Protein AF-A0A960W1Y3-F1 (afdb_monomer_lite)

Secondary structure (DSSP, 8-state):
-HHHHHHHHHHHHHHHGGGGSPPPSGGGTT--TT-EE--STT-SS-EEEEE-TT----TTSSS-TTEEEEE-

Radius of gyration: 16.68 Å; chains: 1; bounding box: 23×29×53 Å

Foldseek 3Di:
DVVVVVVVVVVVVVVVVVPPDWAWQVQQFVHDFQDFGADDPPRDSQWTWHFDPPDDADPVDPTRRRTTTDGD

pLDDT: mean 80.69, std 10.33, range [57.12, 92.12]

Sequence (72 aa):
MRKFFLYIMMLFITMFFMNNLPAPWWPCFQKQDGDKCNYGYNCQNNGSCVIMVECVDNPDTEVNECLVCKTK

Structure (mmCIF, N/CA/C/O backbone):
data_AF-A0A960W1Y3-F1
#
_entry.id   AF-A0A960W1Y3-F1
#
loop_
_atom_site.group_PDB
_atom_site.id
_atom_site.type_symbol
_atom_site.label_atom_id
_atom_site.label_alt_id
_atom_site.label_comp_id
_atom_site.label_asym_id
_atom_site.label_entity_id
_atom_site.label_seq_id
_atom_site.pdbx_PDB_ins_code
_atom_site.Cartn_x
_atom_site.Cartn_y
_atom_site.Cartn_z
_atom_site.occupancy
_atom_site.B_iso_or_equiv
_atom_site.auth_seq_id
_atom_site.auth_comp_id
_atom_site.auth_asym_id
_atom_site.auth_atom_id
_atom_site.pdbx_PDB_model_num
ATOM 1 N N . MET A 1 1 ? -13.262 -18.231 35.622 1.00 61.94 1 MET A N 1
ATOM 2 C CA . MET A 1 1 ? -13.205 -16.793 35.260 1.00 61.94 1 MET A CA 1
ATOM 3 C C . MET A 1 1 ? -11.834 -16.332 34.746 1.00 61.94 1 MET A C 1
ATOM 5 O O . MET A 1 1 ? -11.802 -15.702 33.702 1.00 61.94 1 MET A O 1
ATOM 9 N N . ARG A 1 2 ? -10.695 -16.707 35.362 1.00 72.12 2 ARG A N 1
ATOM 10 C CA . ARG A 1 2 ? -9.341 -16.270 34.929 1.00 72.12 2 ARG A CA 1
ATOM 11 C C . ARG A 1 2 ? -8.986 -16.544 33.455 1.00 72.12 2 ARG A C 1
ATOM 13 O O . ARG A 1 2 ? -8.372 -15.707 32.811 1.00 72.12 2 ARG A O 1
ATOM 20 N N . LYS A 1 3 ? -9.387 -17.700 32.912 1.00 73.56 3 LYS A N 1
ATOM 21 C CA . LYS A 1 3 ? -9.114 -18.070 31.509 1.00 73.56 3 LYS A CA 1
ATOM 22 C C . LYS A 1 3 ? -9.920 -17.234 30.507 1.00 73.56 3 LYS A C 1
ATOM 24 O O . LYS A 1 3 ? -9.398 -16.876 29.467 1.00 73.56 3 LYS A O 1
ATOM 29 N N . PHE A 1 4 ? -11.157 -16.871 30.852 1.00 81.94 4 PHE A N 1
ATOM 30 C CA . PHE A 1 4 ? -12.040 -16.069 29.998 1.00 81.94 4 PHE A CA 1
ATOM 31 C C . PHE A 1 4 ? -11.491 -14.653 29.770 1.00 81.94 4 PHE A C 1
ATOM 33 O O . PHE A 1 4 ? -11.486 -14.161 28.647 1.00 81.94 4 PHE A O 1
ATOM 40 N N . PHE A 1 5 ? -10.926 -14.048 30.817 1.00 85.06 5 PHE A N 1
ATOM 41 C CA . PHE A 1 5 ? -10.257 -12.750 30.723 1.00 85.06 5 PHE A CA 1
ATOM 42 C C . PHE A 1 5 ? -9.050 -12.772 29.771 1.00 85.06 5 PHE A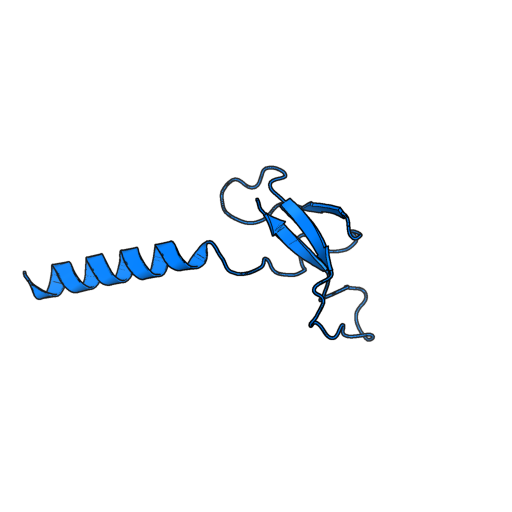 C 1
ATOM 44 O O . PHE A 1 5 ? -8.868 -11.842 28.992 1.00 85.06 5 PHE A O 1
ATOM 51 N N . LEU A 1 6 ? -8.267 -13.860 29.773 1.00 84.44 6 LEU A N 1
ATOM 52 C CA . LEU A 1 6 ? -7.130 -14.016 28.859 1.00 84.44 6 LEU A CA 1
ATOM 53 C C . LEU A 1 6 ? -7.571 -14.078 27.391 1.00 84.44 6 LEU A C 1
ATOM 55 O O . LEU A 1 6 ? -6.924 -13.464 26.551 1.00 84.44 6 LEU A O 1
ATOM 59 N N . TYR A 1 7 ? -8.687 -14.748 27.085 1.00 85.25 7 TYR A N 1
ATOM 60 C CA . TYR A 1 7 ? -9.223 -14.793 25.718 1.00 85.25 7 TYR A CA 1
ATOM 61 C C . TYR A 1 7 ? -9.713 -13.424 25.236 1.00 85.25 7 TYR A C 1
ATOM 63 O O . TYR A 1 7 ? -9.431 -13.043 24.104 1.00 85.25 7 TYR A O 1
ATOM 71 N N . ILE A 1 8 ? -10.386 -12.657 26.100 1.00 85.62 8 ILE A N 1
ATOM 72 C CA . ILE A 1 8 ? -10.826 -11.290 25.777 1.00 85.62 8 ILE A CA 1
ATOM 73 C C . ILE A 1 8 ? -9.618 -10.383 25.529 1.00 85.62 8 ILE A C 1
ATOM 75 O O . ILE A 1 8 ? -9.578 -9.661 24.537 1.00 85.62 8 ILE A O 1
ATOM 79 N N . MET A 1 9 ? -8.607 -10.454 26.395 1.00 84.81 9 MET A N 1
ATOM 80 C CA . MET A 1 9 ? -7.384 -9.667 26.244 1.00 84.81 9 MET A CA 1
ATOM 81 C C . MET A 1 9 ? -6.657 -10.007 24.935 1.00 84.81 9 MET A C 1
ATOM 83 O O . MET A 1 9 ? -6.215 -9.108 24.226 1.00 84.81 9 MET A O 1
ATOM 87 N N . MET A 1 10 ? -6.593 -11.291 24.575 1.00 83.12 10 MET A N 1
ATOM 88 C CA . MET A 1 10 ? -5.977 -11.749 23.328 1.00 83.12 10 MET A CA 1
ATOM 89 C C . MET A 1 10 ? -6.737 -11.250 22.088 1.00 83.12 10 MET A C 1
ATOM 91 O O . MET A 1 10 ? -6.104 -10.818 21.127 1.00 83.12 10 MET A O 1
ATOM 95 N N . LEU A 1 11 ? -8.075 -11.218 22.136 1.00 83.88 11 LEU A N 1
ATOM 96 C CA . LEU A 1 11 ? -8.916 -10.666 21.068 1.00 83.88 11 LEU A CA 1
ATOM 97 C C . LEU A 1 11 ? -8.622 -9.174 20.831 1.00 83.88 11 LEU 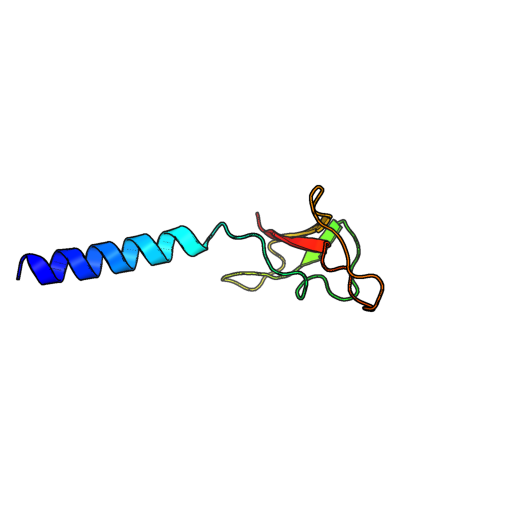A C 1
ATOM 99 O O . LEU A 1 11 ? -8.388 -8.758 19.696 1.00 83.88 11 LEU A O 1
ATOM 103 N N . PHE A 1 12 ? -8.563 -8.377 21.902 1.00 80.12 12 PHE A N 1
ATOM 104 C CA . PHE A 1 12 ? -8.257 -6.948 21.791 1.00 80.12 12 PHE A CA 1
ATOM 105 C C . PHE A 1 12 ? -6.869 -6.703 21.203 1.00 80.12 12 PHE A C 1
ATOM 107 O O . PHE A 1 12 ? -6.724 -5.874 20.308 1.00 80.12 12 PHE A O 1
ATOM 114 N N . ILE A 1 13 ? -5.866 -7.466 21.640 1.00 77.38 13 ILE A N 1
ATOM 115 C CA . ILE A 1 13 ? -4.499 -7.367 21.118 1.00 77.38 13 ILE A CA 1
ATOM 116 C C . ILE A 1 13 ? -4.483 -7.610 19.602 1.00 77.38 13 ILE A C 1
ATOM 118 O O . ILE A 1 13 ? -3.902 -6.813 18.870 1.00 77.38 13 ILE A O 1
ATOM 122 N N . THR A 1 14 ? -5.171 -8.645 19.106 1.00 72.31 14 THR A N 1
ATOM 123 C CA . THR A 1 14 ? -5.222 -8.919 17.658 1.00 72.31 14 THR A CA 1
ATOM 124 C C . THR A 1 14 ? -5.899 -7.811 16.848 1.00 72.31 14 THR A C 1
ATOM 126 O O . THR A 1 14 ? -5.446 -7.510 15.747 1.00 72.31 14 THR A O 1
ATOM 129 N N . MET A 1 15 ? -6.920 -7.147 17.400 1.00 69.56 15 MET A N 1
ATOM 130 C CA . MET A 1 15 ? -7.591 -6.026 16.731 1.00 69.56 15 MET A CA 1
ATOM 131 C C . MET A 1 15 ? -6.692 -4.788 16.607 1.00 69.56 15 MET A C 1
ATOM 133 O O . MET A 1 15 ? -6.748 -4.098 15.591 1.00 69.56 15 MET A O 1
ATOM 137 N N . PHE A 1 16 ? -5.824 -4.521 17.589 1.00 66.25 16 PHE A N 1
ATOM 138 C CA . PHE A 1 16 ? -4.899 -3.382 17.526 1.00 66.25 16 PHE A CA 1
ATOM 139 C C . PHE A 1 16 ? -3.823 -3.530 16.438 1.00 66.25 16 PHE A C 1
ATOM 141 O O . PHE A 1 16 ? -3.387 -2.524 15.878 1.00 66.25 16 PHE A O 1
ATOM 148 N N . PHE A 1 17 ? -3.423 -4.758 16.089 1.00 62.97 17 PHE A N 1
ATOM 149 C CA . PHE A 1 17 ? -2.376 -5.001 15.089 1.00 62.97 17 PHE A CA 1
ATOM 150 C C . PHE A 1 17 ? -2.842 -4.902 13.627 1.00 62.97 17 PHE A C 1
ATOM 152 O O . PHE A 1 17 ? -2.002 -4.868 12.732 1.00 62.97 17 PHE A O 1
ATOM 159 N N . MET A 1 18 ? -4.147 -4.798 13.351 1.00 60.94 18 MET A N 1
ATOM 160 C CA . MET A 1 18 ? -4.645 -4.677 11.969 1.00 60.94 18 MET A CA 1
ATOM 161 C C . MET A 1 18 ? -4.482 -3.268 11.369 1.00 60.94 18 MET A C 1
ATOM 163 O O . MET A 1 18 ? -4.682 -3.093 10.171 1.00 60.94 18 MET A O 1
ATOM 167 N N . ASN A 1 19 ? -4.086 -2.268 12.165 1.00 57.12 19 ASN A N 1
ATOM 168 C CA . ASN A 1 19 ? -3.985 -0.867 11.730 1.00 57.12 19 ASN A CA 1
ATOM 169 C C . ASN A 1 19 ? -2.709 -0.517 10.940 1.00 57.12 19 ASN A C 1
ATOM 171 O O . ASN A 1 19 ? -2.549 0.639 10.563 1.00 57.12 19 ASN A O 1
ATOM 175 N N . ASN A 1 20 ? -1.795 -1.465 10.704 1.00 58.50 20 ASN A N 1
ATOM 176 C CA . ASN A 1 20 ? -0.503 -1.177 10.061 1.00 58.50 20 ASN A CA 1
ATOM 177 C C . ASN A 1 20 ? -0.176 -2.084 8.863 1.00 58.50 20 ASN A C 1
ATOM 179 O O . ASN A 1 20 ? 0.980 -2.182 8.456 1.00 58.50 20 ASN A O 1
ATOM 183 N N . LEU A 1 21 ? -1.168 -2.784 8.306 1.00 62.66 21 LEU A N 1
ATOM 184 C CA . LEU A 1 21 ? -0.961 -3.465 7.031 1.00 62.66 21 LEU A CA 1
ATOM 185 C C . LEU A 1 21 ? -1.069 -2.436 5.900 1.00 62.66 21 LEU A C 1
ATOM 187 O O . LEU A 1 21 ? -2.006 -1.632 5.915 1.00 62.66 21 LEU A O 1
ATOM 191 N N . PRO A 1 22 ? -0.139 -2.445 4.927 1.00 62.72 22 PRO A N 1
ATOM 192 C CA . PRO A 1 22 ? -0.273 -1.606 3.750 1.00 62.72 22 PRO A CA 1
ATOM 193 C C . PRO A 1 22 ? -1.615 -1.895 3.081 1.00 62.72 22 PRO A C 1
ATOM 195 O O . PRO A 1 22 ? -2.026 -3.054 2.967 1.00 62.72 22 PRO A O 1
ATOM 198 N N . ALA A 1 23 ? -2.318 -0.836 2.684 1.00 71.75 23 ALA A N 1
ATOM 199 C CA . ALA A 1 23 ? -3.580 -1.004 1.994 1.00 71.75 23 ALA A CA 1
ATOM 200 C C . ALA A 1 23 ? -3.371 -1.800 0.697 1.00 71.75 23 ALA A C 1
ATOM 202 O O . ALA A 1 23 ? -2.321 -1.674 0.069 1.00 71.75 23 ALA A O 1
ATOM 203 N N . PRO A 1 24 ? -4.368 -2.569 0.248 1.00 80.19 24 PRO A N 1
ATOM 204 C CA . PRO A 1 24 ? -4.338 -3.201 -1.059 1.00 80.19 24 PRO A CA 1
ATOM 205 C C . PRO A 1 24 ? -4.258 -2.158 -2.181 1.00 80.19 24 PRO A C 1
ATOM 207 O O . PRO A 1 24 ? -4.453 -0.964 -1.948 1.00 80.19 24 PRO A O 1
ATOM 210 N N . TRP A 1 25 ? -4.050 -2.620 -3.412 1.00 85.38 25 TRP A N 1
ATOM 211 C CA . TRP A 1 25 ? -3.984 -1.772 -4.605 1.00 85.38 25 TRP A CA 1
ATOM 212 C C . TRP A 1 25 ? -5.338 -1.192 -5.040 1.00 85.38 25 TRP A C 1
ATOM 214 O O . TRP A 1 25 ? -5.396 -0.131 -5.656 1.00 85.38 25 TRP A O 1
ATOM 224 N N . TRP A 1 26 ? -6.459 -1.843 -4.703 1.00 86.69 26 TRP A N 1
ATOM 225 C CA . TRP A 1 26 ? -7.794 -1.454 -5.190 1.00 86.69 26 TRP A CA 1
ATOM 226 C C . TRP A 1 26 ? -8.249 -0.016 -4.870 1.00 86.69 26 TRP A C 1
ATOM 228 O O . TRP A 1 26 ? -8.953 0.555 -5.704 1.00 86.69 26 TRP A O 1
ATOM 238 N N . PRO A 1 27 ? -7.856 0.645 -3.758 1.00 88.00 27 PRO A N 1
ATOM 239 C CA . PRO A 1 27 ? -8.165 2.059 -3.534 1.00 88.00 27 PRO A CA 1
ATOM 240 C C . PRO A 1 27 ? -7.415 2.995 -4.499 1.00 88.00 27 PRO A C 1
ATOM 242 O O . PRO A 1 27 ? -7.743 4.182 -4.581 1.00 88.00 27 PRO A O 1
ATOM 245 N N . CYS A 1 28 ? -6.408 2.464 -5.195 1.00 90.19 28 CYS A N 1
A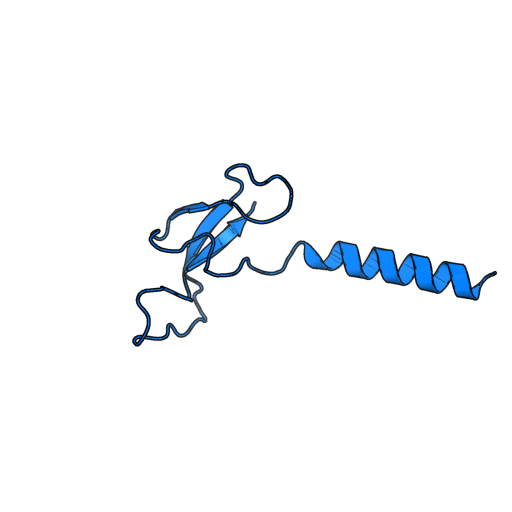TOM 246 C CA . CYS A 1 28 ? -5.560 3.129 -6.175 1.00 90.19 28 CYS A CA 1
ATOM 247 C C . CYS A 1 28 ? -5.800 2.653 -7.616 1.00 90.19 28 CYS A C 1
ATOM 249 O O . CYS A 1 28 ? -5.066 3.044 -8.520 1.00 90.19 28 CYS A O 1
ATOM 251 N N . PHE A 1 29 ? -6.852 1.864 -7.865 1.00 90.25 29 PHE A N 1
ATOM 252 C CA . PHE A 1 29 ? -7.221 1.469 -9.222 1.00 90.25 29 PHE A CA 1
ATOM 253 C C . PHE A 1 29 ? -7.499 2.701 -10.101 1.00 90.25 29 PHE A C 1
ATOM 255 O O . PHE A 1 29 ? -8.237 3.600 -9.694 1.00 90.25 29 PHE A O 1
ATOM 262 N N . GLN A 1 30 ? -6.892 2.738 -11.295 1.00 89.25 30 GLN A N 1
ATOM 263 C CA . GLN A 1 30 ? -6.935 3.867 -12.242 1.00 89.25 30 GLN A CA 1
ATOM 264 C C . GLN A 1 30 ? -6.404 5.206 -11.688 1.00 89.25 30 GLN A C 1
ATOM 266 O O . GLN A 1 30 ? -6.726 6.269 -12.220 1.00 89.25 30 GLN A O 1
ATOM 271 N N . LYS A 1 31 ? -5.588 5.169 -10.630 1.00 90.06 31 LYS A N 1
ATOM 272 C CA . LYS A 1 31 ? -4.889 6.332 -10.069 1.00 90.06 31 LYS A CA 1
ATOM 273 C C . LYS A 1 31 ? -3.392 6.259 -10.353 1.00 90.06 31 LYS A C 1
ATOM 275 O O . LYS A 1 31 ? -2.879 5.234 -10.795 1.00 90.06 31 LYS A O 1
ATOM 280 N N . GLN A 1 32 ? -2.698 7.359 -10.096 1.00 91.69 32 GLN A N 1
ATOM 281 C CA . GLN A 1 32 ? -1.248 7.474 -10.208 1.00 91.69 32 GLN A CA 1
ATOM 282 C C . GLN A 1 32 ? -0.596 7.669 -8.835 1.00 91.69 32 GLN A C 1
ATOM 284 O O . GLN A 1 32 ? -1.264 7.912 -7.826 1.00 91.69 32 GLN A O 1
ATOM 289 N N . ASP A 1 33 ? 0.729 7.554 -8.796 1.00 92.06 33 ASP A N 1
ATOM 290 C CA . ASP A 1 33 ? 1.520 7.886 -7.612 1.00 92.06 33 ASP A CA 1
ATOM 291 C C . ASP A 1 33 ? 1.232 9.326 -7.150 1.00 92.06 33 ASP A C 1
ATOM 293 O O . ASP A 1 33 ? 1.237 10.265 -7.946 1.00 92.06 33 ASP A O 1
ATOM 297 N N . GLY A 1 34 ? 0.929 9.494 -5.861 1.00 89.25 34 GLY A N 1
ATOM 298 C CA . GLY A 1 34 ? 0.540 10.770 -5.255 1.00 89.25 34 GLY A CA 1
ATOM 299 C C . GLY A 1 34 ? -0.959 11.099 -5.275 1.00 89.25 34 GLY A C 1
ATOM 300 O O . GLY A 1 34 ? -1.377 12.012 -4.555 1.00 89.25 34 GLY A O 1
ATOM 301 N N . ASP A 1 35 ? -1.793 10.359 -6.012 1.00 91.56 35 ASP A N 1
ATOM 302 C CA . ASP A 1 35 ? -3.241 10.588 -6.009 1.00 91.56 35 ASP A CA 1
ATOM 303 C C . ASP A 1 35 ? -3.879 10.271 -4.654 1.00 91.56 35 ASP A C 1
ATOM 305 O O . ASP A 1 35 ? -3.439 9.400 -3.905 1.00 91.56 35 ASP A O 1
ATOM 309 N N . LYS A 1 36 ? -4.982 10.955 -4.338 1.00 89.62 36 LYS A N 1
ATOM 310 C CA . LYS A 1 36 ? -5.730 10.705 -3.098 1.00 89.62 36 LYS A CA 1
ATOM 311 C C . LYS A 1 36 ? -6.453 9.363 -3.146 1.00 89.62 36 LYS A C 1
ATOM 313 O O . LYS A 1 36 ? -7.147 9.060 -4.124 1.00 89.62 36 LYS A O 1
ATOM 318 N N . CYS A 1 37 ? -6.377 8.625 -2.046 1.00 87.50 37 CYS A N 1
ATOM 319 C CA . CYS A 1 37 ? -7.067 7.355 -1.851 1.00 87.50 37 CYS A CA 1
ATOM 320 C C . CYS A 1 37 ? -7.773 7.300 -0.489 1.00 87.50 37 CYS A C 1
ATOM 322 O O . CYS A 1 37 ? -7.435 8.034 0.445 1.00 87.50 37 CYS A O 1
ATOM 324 N N . ASN A 1 38 ? -8.771 6.418 -0.401 1.00 86.25 38 ASN A N 1
ATOM 325 C CA . ASN A 1 38 ? -9.584 6.194 0.793 1.00 86.25 38 ASN A CA 1
ATOM 326 C C . ASN A 1 38 ? -9.394 4.753 1.247 1.00 86.25 38 ASN A C 1
ATOM 328 O O . ASN A 1 38 ? -9.834 3.838 0.552 1.00 86.25 38 ASN A O 1
ATOM 332 N N . TYR A 1 39 ? -8.775 4.544 2.406 1.00 80.38 39 TYR A N 1
ATOM 333 C CA . TYR A 1 39 ? -8.615 3.204 2.960 1.00 80.38 39 TYR A CA 1
ATOM 334 C C . TYR A 1 39 ? -8.680 3.207 4.492 1.00 80.38 39 TYR A C 1
ATOM 336 O O . TYR A 1 39 ? -8.315 4.182 5.143 1.00 80.38 39 TYR A O 1
ATOM 344 N N . GLY A 1 40 ? -9.148 2.106 5.083 1.00 73.50 40 GLY A N 1
ATOM 345 C CA . GLY A 1 40 ? -9.285 1.962 6.534 1.00 73.50 40 GLY A CA 1
ATOM 346 C C . GLY A 1 40 ? -10.552 2.595 7.122 1.00 73.50 40 GLY A C 1
ATOM 347 O O . GLY A 1 40 ? -11.484 2.980 6.412 1.00 73.50 40 GLY A O 1
ATOM 348 N N . TYR A 1 41 ? -10.601 2.667 8.454 1.00 60.16 41 TYR A N 1
ATOM 349 C CA . TYR A 1 41 ? -11.734 3.239 9.183 1.00 60.16 41 TYR A CA 1
ATOM 350 C C . TYR A 1 41 ? -11.796 4.764 8.979 1.00 60.16 41 TYR A C 1
ATOM 352 O O . TYR A 1 41 ? -10.778 5.442 9.074 1.00 60.16 41 TYR A O 1
ATOM 360 N N . ASN A 1 42 ? -13.004 5.285 8.728 1.00 63.00 42 ASN A N 1
ATOM 361 C CA . ASN A 1 42 ? -13.373 6.678 8.407 1.00 63.00 42 ASN A CA 1
ATOM 362 C C . ASN A 1 42 ? -13.394 7.132 6.934 1.00 63.00 42 ASN A C 1
ATOM 364 O O . ASN A 1 42 ? -13.824 8.259 6.735 1.00 63.00 42 ASN A O 1
ATOM 368 N N . CYS A 1 43 ? -13.051 6.324 5.915 1.00 62.75 43 CYS A N 1
ATOM 369 C CA . CYS A 1 43 ? -13.300 6.556 4.462 1.00 62.75 43 CYS A CA 1
ATOM 370 C C . CYS A 1 43 ? -13.093 7.982 3.865 1.00 62.75 43 CYS A C 1
ATOM 372 O O . CYS A 1 43 ? -13.501 8.237 2.732 1.00 62.75 43 CYS A O 1
ATOM 374 N N . GLN A 1 44 ? -12.477 8.922 4.581 1.00 64.38 44 GLN A N 1
ATOM 375 C CA . GLN A 1 44 ? -12.350 10.330 4.213 1.00 64.38 44 GLN A CA 1
ATOM 376 C C . GLN A 1 44 ? -10.911 10.609 3.796 1.00 64.38 44 GLN A C 1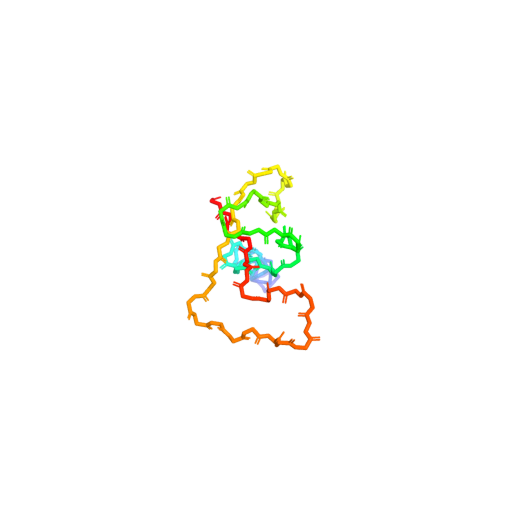
ATOM 378 O O . GLN A 1 44 ? -10.105 10.895 4.670 1.00 64.38 44 GLN A O 1
ATOM 383 N N . ASN A 1 45 ? -10.597 10.537 2.496 1.00 64.50 45 ASN A N 1
ATOM 384 C CA . ASN A 1 45 ? -9.348 10.982 1.841 1.00 64.50 45 ASN A CA 1
ATOM 385 C C . ASN A 1 45 ? -8.119 10.994 2.762 1.00 64.50 45 ASN A C 1
ATOM 387 O O . ASN A 1 45 ? -7.446 12.018 2.890 1.00 64.50 45 ASN A O 1
ATOM 391 N N . ASN A 1 46 ? -7.867 9.874 3.444 1.00 78.81 46 ASN A N 1
ATOM 392 C CA . ASN A 1 46 ? -6.913 9.793 4.552 1.00 78.81 46 ASN A CA 1
ATOM 393 C C . ASN A 1 46 ? -5.547 9.271 4.101 1.00 78.81 46 ASN A C 1
ATOM 395 O O . ASN A 1 46 ? -4.656 9.088 4.932 1.00 78.81 46 ASN A O 1
ATOM 399 N N . GLY A 1 47 ? -5.375 9.034 2.801 1.00 86.44 47 GLY A N 1
ATOM 400 C CA . GLY A 1 47 ? -4.138 8.526 2.243 1.00 86.44 47 GLY A CA 1
ATOM 401 C C . GLY A 1 47 ? -3.816 9.053 0.854 1.00 86.44 47 GLY A C 1
ATOM 402 O O . GLY A 1 47 ? -4.602 9.750 0.203 1.00 86.44 47 GLY A O 1
ATOM 403 N N . SER A 1 48 ? -2.620 8.685 0.415 1.00 90.44 48 SER A N 1
ATOM 404 C CA . SER A 1 48 ? -2.119 8.897 -0.938 1.00 90.44 48 SER A CA 1
ATOM 405 C C . SER A 1 48 ? -1.633 7.577 -1.525 1.00 90.44 48 SER A C 1
ATOM 407 O O . SER A 1 48 ? -1.053 6.759 -0.809 1.00 90.44 48 SER A O 1
ATOM 409 N N . CYS A 1 49 ? -1.853 7.380 -2.819 1.00 91.44 49 CYS A N 1
ATOM 410 C CA . CYS A 1 49 ? -1.296 6.266 -3.566 1.00 91.44 49 CYS A CA 1
ATOM 411 C C . CYS A 1 49 ? 0.229 6.392 -3.619 1.00 91.44 49 CYS A C 1
ATOM 413 O O . CYS A 1 49 ? 0.740 7.488 -3.838 1.00 91.44 49 CYS A O 1
ATOM 415 N N . VAL A 1 50 ? 0.936 5.292 -3.369 1.00 91.25 50 VAL A N 1
ATOM 416 C CA . VAL A 1 50 ? 2.402 5.218 -3.408 1.00 91.25 50 VAL A CA 1
ATOM 417 C C . VAL A 1 50 ? 2.853 3.911 -4.028 1.00 91.25 50 VAL A C 1
ATOM 419 O O . VAL A 1 50 ? 2.281 2.859 -3.743 1.00 91.25 50 VAL A O 1
ATOM 422 N N . ILE A 1 51 ? 3.898 3.980 -4.847 1.00 91.12 51 ILE A N 1
ATOM 423 C CA . ILE A 1 51 ? 4.521 2.797 -5.446 1.00 91.12 51 ILE A CA 1
ATOM 424 C C . ILE A 1 51 ? 5.400 2.102 -4.401 1.00 91.12 51 ILE A C 1
ATOM 426 O O . ILE A 1 51 ? 6.292 2.712 -3.804 1.00 91.12 51 ILE A O 1
ATOM 430 N N . MET A 1 52 ? 5.164 0.811 -4.178 1.00 87.25 52 MET A N 1
ATOM 431 C CA . MET A 1 52 ? 6.036 -0.017 -3.349 1.00 87.25 52 MET A CA 1
ATOM 432 C C . MET A 1 52 ? 7.346 -0.340 -4.073 1.00 87.25 52 MET A C 1
ATOM 434 O O . MET A 1 52 ? 7.339 -0.855 -5.185 1.00 87.25 52 MET A O 1
ATOM 438 N N . VAL A 1 53 ? 8.476 -0.087 -3.406 1.00 80.44 53 VAL A N 1
ATOM 439 C CA . VAL A 1 53 ? 9.826 -0.307 -3.961 1.00 80.44 53 VAL A CA 1
ATOM 440 C C . VAL A 1 53 ? 10.146 -1.798 -4.152 1.00 80.44 53 VAL A C 1
ATOM 442 O O . VAL A 1 53 ? 10.883 -2.152 -5.064 1.00 80.44 53 VAL A O 1
ATOM 445 N N . GLU A 1 54 ? 9.572 -2.677 -3.328 1.00 84.62 54 GLU A N 1
ATOM 446 C CA . GLU A 1 54 ? 9.803 -4.132 -3.357 1.00 84.62 54 GLU A CA 1
ATOM 447 C C . GLU A 1 54 ? 8.566 -4.894 -3.860 1.00 84.62 54 GLU A C 1
ATOM 449 O O . GLU A 1 54 ? 8.138 -5.881 -3.264 1.00 84.62 54 GLU A O 1
ATOM 454 N N . CYS A 1 55 ? 7.952 -4.412 -4.943 1.00 85.06 55 CYS A N 1
ATOM 455 C CA . CYS A 1 55 ? 6.814 -5.066 -5.581 1.00 85.06 55 CYS A CA 1
ATOM 456 C C . CYS A 1 55 ? 7.111 -5.387 -7.051 1.00 85.06 55 CYS A C 1
ATOM 458 O O . CYS A 1 55 ? 7.757 -4.608 -7.753 1.00 85.06 55 CYS A O 1
ATOM 460 N N . VAL A 1 56 ? 6.642 -6.552 -7.502 1.00 88.06 56 VAL A N 1
ATOM 461 C CA . VAL A 1 56 ? 6.671 -6.970 -8.906 1.00 88.06 56 VAL A CA 1
ATOM 462 C C . VAL A 1 56 ? 5.247 -6.887 -9.429 1.00 88.06 56 VAL A C 1
ATOM 464 O O . VAL A 1 56 ? 4.391 -7.645 -8.981 1.00 88.06 56 VAL A O 1
ATOM 467 N N . ASP A 1 57 ? 5.016 -5.952 -10.342 1.00 85.69 57 ASP A N 1
ATOM 468 C CA . ASP A 1 57 ? 3.710 -5.735 -10.960 1.00 85.69 57 ASP A CA 1
ATOM 469 C C . ASP A 1 57 ? 3.413 -6.838 -11.981 1.00 85.69 57 ASP A C 1
ATOM 471 O O . ASP A 1 57 ? 4.322 -7.288 -12.690 1.00 85.69 57 ASP A O 1
ATOM 475 N N . ASN A 1 58 ? 2.157 -7.275 -12.073 1.00 87.06 58 ASN A N 1
ATOM 476 C CA . ASN A 1 58 ? 1.741 -8.224 -13.095 1.00 87.06 58 ASN A CA 1
ATOM 477 C C . ASN A 1 58 ? 1.410 -7.498 -14.417 1.00 87.06 58 ASN A C 1
ATOM 479 O O . ASN A 1 58 ? 0.375 -6.828 -14.498 1.00 87.06 58 ASN A O 1
ATOM 483 N N . PRO A 1 59 ? 2.215 -7.679 -15.486 1.00 86.94 59 PRO A N 1
ATOM 484 C CA . PRO A 1 59 ? 2.012 -6.978 -16.755 1.00 86.94 59 PRO A CA 1
ATOM 485 C C . PRO A 1 59 ? 0.761 -7.434 -17.521 1.00 86.94 59 PRO A C 1
ATOM 487 O O . PRO A 1 59 ? 0.358 -6.762 -18.469 1.00 86.94 59 PRO A O 1
ATOM 490 N N . ASP A 1 60 ? 0.148 -8.556 -17.134 1.00 92.12 60 ASP A N 1
ATOM 491 C CA . ASP A 1 60 ? -1.059 -9.085 -17.777 1.00 92.12 60 ASP A CA 1
ATOM 492 C C . ASP A 1 60 ? -2.348 -8.410 -17.273 1.00 92.12 60 ASP A C 1
ATOM 494 O O . ASP A 1 60 ? -3.447 -8.752 -17.719 1.00 92.12 60 ASP A O 1
ATOM 498 N N . THR A 1 61 ? -2.244 -7.463 -16.334 1.00 84.12 61 THR A N 1
ATOM 499 C CA . THR A 1 61 ? -3.395 -6.749 -15.771 1.00 84.12 61 THR A CA 1
ATOM 500 C C . THR A 1 61 ? -3.343 -5.257 -16.092 1.00 84.12 61 THR A C 1
ATOM 502 O O . THR A 1 61 ? -2.281 -4.655 -16.191 1.00 84.12 61 THR A O 1
ATOM 505 N N . GLU A 1 62 ? -4.510 -4.625 -16.230 1.00 84.75 62 GLU A N 1
ATOM 506 C CA . GLU A 1 62 ? -4.623 -3.162 -16.394 1.00 84.75 62 GLU A CA 1
ATOM 507 C C . GLU A 1 62 ? -4.390 -2.394 -15.075 1.00 84.75 62 GLU A C 1
ATOM 509 O O . GLU A 1 62 ? -4.553 -1.174 -15.003 1.00 84.75 62 GLU A O 1
ATOM 514 N N . VAL A 1 63 ? -4.075 -3.116 -14.001 1.00 85.50 63 VAL A N 1
ATOM 515 C CA . VAL A 1 63 ? -3.941 -2.617 -12.638 1.00 85.50 63 VAL A CA 1
ATOM 516 C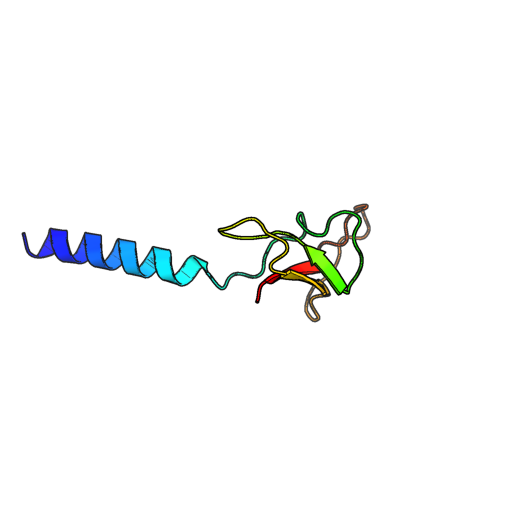 C . VAL A 1 63 ? -2.459 -2.560 -12.298 1.00 85.50 63 VAL A C 1
ATOM 518 O O . VAL A 1 63 ? -1.751 -3.529 -12.515 1.00 85.50 63 VAL A O 1
ATOM 521 N N . ASN A 1 64 ? -2.012 -1.464 -11.685 1.00 87.44 64 ASN A N 1
ATOM 522 C CA . ASN A 1 64 ? -0.707 -1.442 -11.031 1.00 87.44 64 ASN A CA 1
ATOM 523 C C . ASN A 1 64 ? -0.859 -1.973 -9.597 1.00 87.44 64 ASN A C 1
ATOM 525 O O . ASN A 1 64 ? -1.294 -1.249 -8.697 1.00 87.44 64 ASN A O 1
ATOM 529 N N . GLU A 1 65 ? -0.532 -3.244 -9.386 1.00 86.94 65 GLU A N 1
ATOM 530 C CA . GLU A 1 65 ? -0.648 -3.943 -8.099 1.00 86.94 65 GLU A CA 1
ATOM 531 C C . GLU A 1 65 ? 0.372 -3.430 -7.072 1.00 86.94 65 GLU A C 1
ATOM 533 O O . GLU A 1 65 ? 0.193 -3.598 -5.862 1.00 86.94 65 GLU A O 1
ATOM 538 N N . CYS A 1 66 ? 1.411 -2.745 -7.550 1.00 89.94 66 CYS A N 1
ATOM 539 C CA . CYS A 1 66 ? 2.421 -2.095 -6.727 1.00 89.94 66 CYS A CA 1
ATOM 540 C C . CYS A 1 66 ? 2.011 -0.713 -6.224 1.00 89.94 66 CYS A C 1
ATOM 542 O O . CYS A 1 66 ? 2.691 -0.158 -5.355 1.00 89.94 66 CYS A O 1
ATOM 544 N N . LEU A 1 67 ? 0.913 -0.155 -6.736 1.00 91.56 67 LEU A N 1
ATOM 545 C CA . LEU A 1 67 ? 0.377 1.120 -6.291 1.00 91.56 67 LEU A CA 1
ATOM 546 C C . LEU A 1 67 ? -0.601 0.902 -5.133 1.00 91.56 67 LEU A C 1
ATOM 548 O O . LEU A 1 67 ? -1.734 0.471 -5.325 1.00 91.56 67 LEU A O 1
ATOM 552 N N . VAL A 1 68 ? -0.179 1.239 -3.916 1.00 90.12 68 VAL A N 1
ATOM 553 C CA . VAL A 1 68 ? -0.959 1.011 -2.690 1.00 90.12 68 VAL A CA 1
ATOM 554 C C . VAL A 1 68 ? -1.395 2.310 -2.033 1.00 90.12 68 VAL A C 1
ATOM 556 O O . VAL A 1 68 ? -0.723 3.334 -2.137 1.00 90.12 68 VAL A O 1
ATOM 559 N N . CYS A 1 69 ? -2.500 2.276 -1.290 1.00 87.81 69 CYS A N 1
ATOM 560 C CA . CYS A 1 69 ? -2.937 3.435 -0.517 1.00 87.81 69 CYS A CA 1
ATOM 561 C C . CYS A 1 69 ? -2.180 3.539 0.816 1.00 87.81 69 CYS A C 1
ATOM 563 O O . CYS A 1 69 ? -2.383 2.740 1.730 1.00 87.81 69 CYS A O 1
ATOM 565 N N . LYS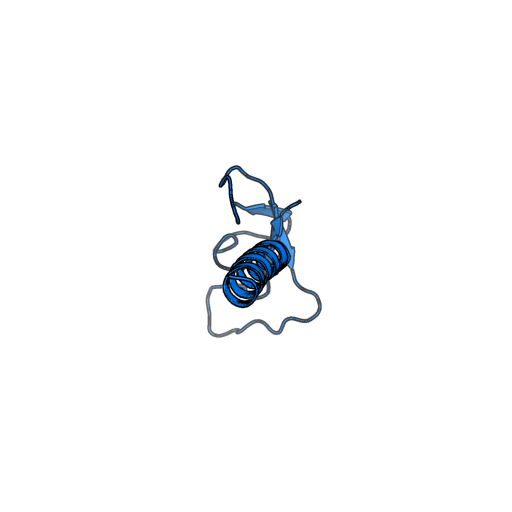 A 1 70 ? -1.327 4.552 0.973 1.00 85.75 70 LYS A N 1
ATOM 566 C CA . LYS A 1 70 ? -0.679 4.845 2.255 1.00 85.75 70 LYS A CA 1
ATOM 567 C C . LYS A 1 70 ? -1.481 5.886 3.016 1.00 85.75 70 LYS A C 1
ATOM 569 O O . LYS A 1 70 ? -1.475 7.068 2.673 1.00 85.75 70 LYS A O 1
ATOM 574 N N . THR A 1 71 ? -2.163 5.431 4.056 1.00 80.69 71 THR A N 1
ATOM 575 C CA . THR A 1 71 ? -2.880 6.286 5.003 1.00 80.69 71 THR A CA 1
ATOM 576 C C . THR A 1 71 ? -1.909 6.887 6.021 1.00 80.69 71 THR A C 1
ATOM 578 O O . THR A 1 71 ? -0.906 6.252 6.357 1.00 80.69 71 THR A O 1
ATOM 581 N N . LYS A 1 72 ? -2.169 8.117 6.475 1.00 67.62 72 LYS A N 1
ATOM 582 C CA . LYS A 1 72 ? -1.391 8.772 7.543 1.00 67.62 72 LYS A CA 1
ATOM 583 C C . LYS A 1 72 ? -1.931 8.458 8.931 1.00 67.62 72 LYS A C 1
ATOM 585 O O . LYS A 1 72 ? -3.163 8.281 9.048 1.00 67.62 72 LYS A O 1
#